Protein AF-A0A2X3CZT9-F1 (afdb_monomer)

Organism: Klebsiella pneumoniae (NCBI:txid573)

Structure (mmCIF, N/CA/C/O backbone):
data_AF-A0A2X3CZT9-F1
#
_entry.id   AF-A0A2X3CZT9-F1
#
loop_
_atom_site.group_PDB
_atom_site.id
_atom_site.type_symbol
_atom_site.label_atom_id
_atom_site.label_alt_id
_atom_site.label_comp_id
_atom_site.label_asym_id
_atom_site.label_entity_id
_atom_site.label_seq_id
_atom_site.pdbx_PDB_ins_code
_atom_site.Cartn_x
_atom_site.Cartn_y
_atom_site.Cartn_z
_atom_site.occupancy
_atom_site.B_iso_or_equiv
_atom_site.auth_seq_id
_atom_site.auth_comp_id
_atom_site.auth_asym_id
_atom_site.auth_atom_id
_atom_site.pdbx_PDB_model_num
ATOM 1 N N . MET A 1 1 ? 45.771 -3.035 21.815 1.00 37.78 1 MET A N 1
ATOM 2 C CA . MET A 1 1 ? 44.554 -3.653 22.375 1.00 37.78 1 MET A CA 1
ATOM 3 C C . MET A 1 1 ? 43.450 -2.608 22.259 1.00 37.78 1 MET A C 1
ATOM 5 O O . MET A 1 1 ? 43.264 -1.812 23.163 1.00 37.78 1 MET A O 1
ATOM 9 N N . ILE A 1 2 ? 42.866 -2.489 21.065 1.00 32.28 2 ILE A N 1
ATOM 10 C CA . ILE A 1 2 ? 41.831 -1.500 20.741 1.00 32.28 2 ILE A CA 1
ATOM 11 C C . ILE A 1 2 ? 40.577 -2.323 20.489 1.00 32.28 2 ILE A C 1
ATOM 13 O O . ILE A 1 2 ? 40.547 -3.112 19.547 1.00 32.28 2 ILE A O 1
ATOM 17 N N . THR A 1 3 ? 39.582 -2.193 21.354 1.00 32.62 3 THR A N 1
ATOM 18 C CA . THR A 1 3 ? 38.260 -2.765 21.127 1.00 32.62 3 THR A CA 1
ATOM 19 C C . THR A 1 3 ? 37.228 -1.665 21.239 1.00 32.62 3 THR A C 1
ATOM 21 O O . THR A 1 3 ? 37.137 -1.010 22.275 1.00 32.62 3 THR A O 1
ATOM 24 N N . SER A 1 4 ? 36.396 -1.619 20.203 1.00 35.50 4 SER A N 1
ATOM 25 C CA . SER A 1 4 ? 34.994 -1.215 20.222 1.00 35.50 4 SER A CA 1
ATOM 26 C C . SER A 1 4 ? 34.649 0.178 19.684 1.00 35.50 4 SER A C 1
ATOM 28 O O . SER A 1 4 ? 35.161 1.191 20.146 1.00 35.50 4 SER A O 1
ATOM 30 N N . LEU A 1 5 ? 33.668 0.134 18.772 1.00 39.09 5 LEU A N 1
ATOM 31 C CA . LEU A 1 5 ? 32.669 1.153 18.430 1.00 39.09 5 LEU A CA 1
ATOM 32 C C . LEU A 1 5 ? 33.076 2.264 17.450 1.00 39.09 5 LEU A C 1
ATOM 34 O O . LEU A 1 5 ? 33.549 3.324 17.828 1.00 39.09 5 LEU A O 1
ATOM 38 N N . GLU A 1 6 ? 32.813 1.997 16.168 1.00 36.31 6 GLU A N 1
ATOM 39 C CA . GLU A 1 6 ? 31.798 2.688 15.344 1.00 36.31 6 GLU A CA 1
ATOM 40 C C . GLU A 1 6 ? 32.218 2.693 13.867 1.00 36.31 6 GLU A C 1
ATOM 42 O O . GLU A 1 6 ? 32.784 3.643 13.340 1.00 36.31 6 GLU A O 1
ATOM 47 N N . LEU A 1 7 ? 31.894 1.605 13.165 1.00 31.91 7 LEU A N 1
ATOM 48 C CA . LEU A 1 7 ? 31.814 1.585 11.703 1.00 31.91 7 LEU A CA 1
ATOM 49 C C . LEU A 1 7 ? 30.331 1.569 11.317 1.00 31.91 7 LEU A C 1
ATOM 51 O O . LEU A 1 7 ? 29.780 0.582 10.831 1.00 31.91 7 LEU A O 1
ATOM 55 N N . CYS A 1 8 ? 29.669 2.696 11.588 1.00 32.50 8 CYS A N 1
ATOM 56 C CA . CYS A 1 8 ? 28.394 3.041 10.976 1.00 32.50 8 CYS A CA 1
ATOM 57 C C . CYS A 1 8 ? 28.667 3.551 9.554 1.00 32.50 8 CYS A C 1
ATOM 59 O O . CYS A 1 8 ? 28.819 4.743 9.310 1.00 32.50 8 CYS A O 1
ATOM 61 N N . SER A 1 9 ? 28.790 2.622 8.609 1.00 34.59 9 SER A N 1
ATOM 62 C CA . SER A 1 9 ? 28.748 2.910 7.171 1.00 34.59 9 SER A CA 1
ATOM 63 C C . SER A 1 9 ? 28.336 1.662 6.382 1.00 34.59 9 SER A C 1
ATOM 65 O O . SER A 1 9 ? 28.951 1.278 5.394 1.00 34.59 9 SER A O 1
ATOM 67 N N . HIS A 1 10 ? 27.230 1.025 6.785 1.00 37.47 10 HIS A N 1
ATOM 68 C CA . HIS A 1 10 ? 26.529 0.036 5.951 1.00 37.47 10 HIS A CA 1
ATOM 69 C C . HIS A 1 10 ? 25.624 0.717 4.906 1.00 37.47 10 HIS A C 1
ATOM 71 O O . HIS A 1 10 ? 24.458 0.378 4.739 1.00 37.47 10 HIS A O 1
ATOM 77 N N . ILE A 1 11 ? 26.185 1.667 4.156 1.00 39.25 11 ILE A N 1
ATOM 78 C CA . ILE A 1 11 ? 25.689 2.018 2.823 1.00 39.25 11 ILE A CA 1
ATOM 79 C C . ILE A 1 11 ? 26.767 1.524 1.865 1.00 39.25 11 ILE A C 1
ATOM 81 O O . ILE A 1 11 ? 27.622 2.273 1.400 1.00 39.25 11 ILE A O 1
ATOM 85 N N . HIS A 1 12 ? 26.770 0.210 1.630 1.00 40.22 12 HIS A N 1
ATOM 86 C CA . HIS A 1 12 ? 27.535 -0.358 0.532 1.00 40.22 12 HIS A CA 1
ATOM 87 C C . HIS A 1 12 ? 26.908 0.149 -0.764 1.00 40.22 12 HIS A C 1
ATOM 89 O O . HIS A 1 12 ? 25.858 -0.320 -1.207 1.00 40.22 12 HIS A O 1
ATOM 95 N N . ALA A 1 13 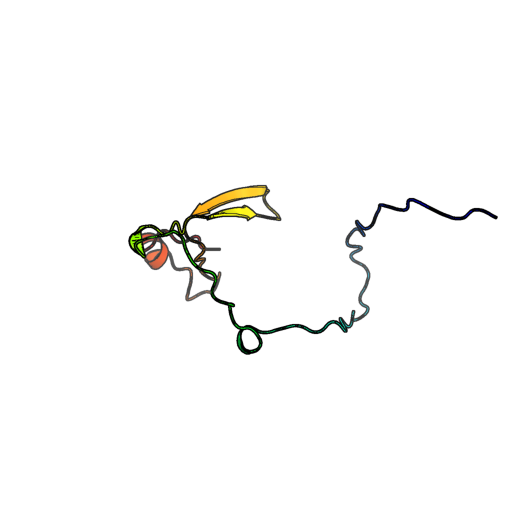? 27.568 1.153 -1.336 1.00 41.22 13 ALA A N 1
ATOM 96 C CA . ALA A 1 13 ? 27.372 1.600 -2.695 1.00 41.22 13 ALA A CA 1
ATOM 97 C C . ALA A 1 13 ? 27.324 0.384 -3.634 1.00 41.22 13 ALA A C 1
ATOM 99 O O . ALA A 1 13 ? 28.125 -0.550 -3.536 1.00 41.22 13 ALA A O 1
ATOM 100 N N . ILE A 1 14 ? 26.354 0.402 -4.540 1.00 51.81 14 ILE A N 1
ATOM 101 C CA . ILE A 1 14 ? 26.149 -0.615 -5.564 1.00 51.81 14 ILE A CA 1
ATOM 102 C C . ILE A 1 14 ? 27.341 -0.523 -6.527 1.00 51.81 14 ILE A C 1
ATOM 104 O O . ILE A 1 14 ? 27.360 0.316 -7.422 1.00 51.81 14 ILE A O 1
ATOM 108 N N . ASN A 1 15 ? 28.374 -1.340 -6.317 1.00 46.53 15 ASN A N 1
ATOM 109 C CA . ASN A 1 15 ? 29.465 -1.491 -7.275 1.00 46.53 15 ASN A CA 1
ATOM 110 C C . ASN A 1 15 ? 28.958 -2.340 -8.462 1.00 46.53 15 ASN A C 1
A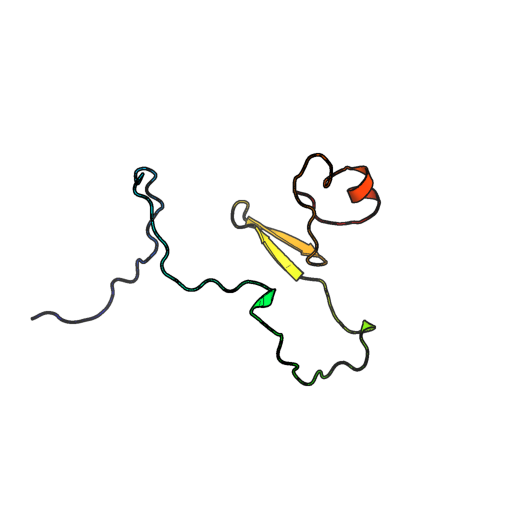TOM 112 O O . ASN A 1 15 ? 28.593 -3.499 -8.246 1.00 46.53 15 ASN A O 1
ATOM 116 N N . PRO A 1 16 ? 28.939 -1.817 -9.704 1.00 52.94 16 PRO A N 1
ATOM 117 C CA . PRO A 1 16 ? 28.364 -2.499 -10.867 1.00 52.94 16 PRO A CA 1
ATOM 118 C C . PRO A 1 16 ? 29.211 -3.671 -11.407 1.00 52.94 16 PRO A C 1
ATOM 120 O O . PRO A 1 16 ? 28.902 -4.203 -12.469 1.00 52.94 16 PRO A O 1
ATOM 123 N N . LYS A 1 17 ? 30.276 -4.096 -10.710 1.00 51.59 17 LYS A N 1
ATOM 124 C CA . LYS A 1 17 ? 31.191 -5.167 -11.149 1.00 51.59 17 LYS A CA 1
ATOM 125 C C . LYS A 1 17 ? 31.212 -6.392 -10.231 1.00 51.59 17 LYS A C 1
ATOM 127 O O . LYS A 1 17 ? 32.284 -6.870 -9.871 1.00 51.59 17 LYS A O 1
ATOM 132 N N . ASN A 1 18 ? 30.057 -6.926 -9.843 1.00 51.66 18 ASN A N 1
ATOM 133 C CA . ASN A 1 18 ? 30.023 -8.238 -9.197 1.00 51.66 18 ASN A CA 1
ATOM 134 C C . ASN A 1 18 ? 29.042 -9.169 -9.919 1.00 51.66 18 ASN A C 1
ATOM 136 O O . ASN A 1 18 ? 27.847 -9.154 -9.651 1.00 51.66 18 ASN A O 1
ATOM 140 N N . SER A 1 19 ? 29.575 -9.961 -10.852 1.00 58.38 19 SER A N 1
ATOM 141 C CA . SER A 1 19 ? 28.885 -11.046 -11.559 1.00 58.38 19 SER A CA 1
ATOM 142 C C . SER A 1 19 ? 28.869 -12.356 -10.761 1.00 58.38 19 SER A C 1
ATOM 144 O O . SER A 1 19 ? 28.657 -13.423 -11.332 1.00 58.38 19 SER A O 1
ATOM 146 N N . HIS A 1 20 ? 29.145 -12.313 -9.456 1.00 55.56 20 HIS A N 1
ATOM 147 C CA . HIS A 1 20 ? 29.017 -13.479 -8.599 1.00 55.56 20 HIS A CA 1
ATOM 148 C C . HIS A 1 20 ? 27.554 -13.632 -8.190 1.00 55.56 20 HIS A C 1
ATOM 150 O O . HIS A 1 20 ? 26.971 -12.719 -7.600 1.00 55.56 20 HIS A O 1
ATOM 156 N N . MET A 1 21 ? 26.965 -14.789 -8.498 1.00 70.69 21 MET A N 1
ATOM 157 C CA . MET A 1 21 ? 25.664 -15.195 -7.975 1.00 70.69 21 MET A CA 1
ATOM 158 C C . MET A 1 21 ? 25.669 -14.999 -6.454 1.00 70.69 21 MET A C 1
ATOM 160 O O . MET A 1 21 ? 26.488 -15.593 -5.749 1.00 70.69 21 MET A O 1
ATOM 164 N N . ARG A 1 22 ? 24.804 -14.106 -5.968 1.00 71.44 22 ARG A N 1
ATOM 165 C CA . ARG A 1 22 ? 24.562 -13.890 -4.542 1.00 71.44 22 ARG A CA 1
ATOM 166 C C . ARG A 1 22 ? 23.406 -14.799 -4.162 1.00 71.44 22 ARG A C 1
ATOM 168 O O . ARG A 1 22 ? 22.281 -14.558 -4.587 1.00 71.44 22 ARG A O 1
ATOM 175 N N . ILE A 1 23 ? 23.708 -15.874 -3.446 1.00 79.25 23 ILE A N 1
ATOM 176 C CA . ILE A 1 23 ? 22.683 -16.766 -2.912 1.00 79.25 23 ILE A CA 1
ATOM 177 C C . ILE A 1 23 ? 22.178 -16.117 -1.623 1.00 79.25 23 ILE A C 1
ATOM 179 O O . ILE A 1 23 ? 22.948 -15.915 -0.688 1.00 79.25 23 ILE A O 1
ATOM 183 N N . GLU A 1 24 ? 20.908 -15.724 -1.605 1.00 81.06 24 GLU A N 1
ATOM 184 C CA . GLU A 1 24 ? 20.237 -15.287 -0.381 1.00 81.06 24 GLU A CA 1
ATOM 185 C C . GLU A 1 24 ? 19.744 -16.532 0.365 1.00 81.06 24 GLU A C 1
ATOM 187 O O . GLU A 1 24 ? 18.897 -17.256 -0.152 1.00 81.06 24 GLU A O 1
ATOM 192 N N . GLU A 1 25 ? 20.276 -16.795 1.560 1.00 85.56 25 GLU A N 1
ATOM 193 C CA . GLU A 1 25 ? 19.921 -17.983 2.362 1.00 85.56 25 GLU A CA 1
ATOM 194 C C . GLU A 1 25 ? 18.742 -17.745 3.325 1.00 85.56 25 GLU A C 1
ATOM 196 O O . GLU A 1 25 ? 18.277 -18.669 3.993 1.00 85.56 25 GLU A O 1
ATOM 201 N N . ASP A 1 26 ? 18.229 -16.515 3.395 1.00 88.06 26 ASP A N 1
ATOM 202 C CA . ASP A 1 26 ? 17.162 -16.151 4.327 1.00 88.06 26 ASP A CA 1
ATOM 203 C C . ASP A 1 26 ? 15.805 -16.756 3.942 1.00 88.06 26 ASP A C 1
ATOM 205 O O . ASP A 1 26 ? 15.390 -16.733 2.778 1.00 88.06 26 ASP A O 1
ATOM 209 N N . LEU A 1 27 ? 15.047 -17.192 4.954 1.00 89.19 27 LEU A N 1
ATOM 210 C CA . LEU A 1 27 ? 13.667 -17.651 4.793 1.00 89.19 27 LEU A CA 1
ATOM 211 C C . LEU A 1 27 ? 12.781 -16.522 4.241 1.00 89.19 27 LEU A C 1
ATOM 213 O O . LEU A 1 27 ? 12.610 -15.478 4.875 1.00 89.19 27 LEU A O 1
ATOM 217 N N . LYS A 1 28 ? 12.155 -16.752 3.083 1.00 90.94 28 LYS A N 1
ATOM 218 C CA . LYS A 1 28 ? 11.165 -15.843 2.491 1.00 90.94 28 LYS A CA 1
ATOM 219 C C . LYS A 1 28 ? 9.765 -16.407 2.712 1.00 90.94 28 LYS A C 1
ATOM 221 O O . LYS A 1 28 ? 9.500 -17.554 2.366 1.00 90.94 28 LYS A O 1
ATOM 226 N N . LEU A 1 29 ? 8.875 -15.599 3.280 1.00 93.81 29 LEU A N 1
ATOM 227 C CA . LEU A 1 29 ? 7.477 -15.969 3.498 1.00 93.81 29 LEU A CA 1
ATOM 228 C C . LEU A 1 29 ? 6.618 -15.466 2.338 1.00 93.81 29 LEU A C 1
ATOM 230 O O . LEU A 1 29 ? 6.709 -14.298 1.955 1.00 93.81 29 LEU A O 1
ATOM 234 N N . GLY A 1 30 ? 5.770 -16.334 1.794 1.00 93.00 30 GLY A N 1
ATOM 235 C CA . GLY A 1 30 ? 4.734 -15.960 0.842 1.00 93.00 30 GLY A CA 1
ATOM 236 C C . GLY A 1 30 ? 3.427 -15.573 1.536 1.00 93.00 30 GLY A C 1
ATOM 237 O O . GLY A 1 30 ? 3.230 -15.793 2.729 1.00 93.00 30 GLY A O 1
ATOM 238 N N . PHE A 1 31 ? 2.467 -15.049 0.768 1.00 94.50 31 PHE A N 1
ATOM 239 C CA . PHE A 1 31 ? 1.142 -14.687 1.296 1.00 94.50 31 PHE A CA 1
ATOM 240 C C . PHE A 1 31 ? 0.359 -15.874 1.875 1.00 94.50 31 PHE A C 1
ATOM 242 O O . PHE A 1 31 ? -0.503 -15.675 2.723 1.00 94.50 31 PHE A O 1
ATOM 249 N N . LYS A 1 32 ? 0.641 -17.102 1.419 1.00 94.50 32 LYS A N 1
ATOM 250 C CA . LYS A 1 32 ? -0.006 -18.327 1.917 1.00 94.50 32 LYS A CA 1
ATOM 251 C C . LYS A 1 32 ? 0.530 -18.772 3.279 1.00 94.50 32 LYS A C 1
ATOM 253 O O . LYS A 1 32 ? -0.166 -19.491 3.987 1.00 94.50 32 LYS A O 1
ATOM 258 N N . ASP A 1 33 ? 1.734 -18.332 3.638 1.00 95.50 33 ASP A N 1
ATOM 259 C CA . ASP A 1 33 ? 2.440 -18.774 4.844 1.00 95.50 33 ASP A CA 1
ATOM 260 C C . ASP A 1 33 ? 2.109 -17.903 6.066 1.00 95.50 33 ASP A C 1
ATOM 262 O O . ASP A 1 33 ? 2.527 -18.201 7.184 1.00 95.50 33 ASP A O 1
ATOM 266 N N . VAL A 1 34 ? 1.359 -16.810 5.870 1.00 96.25 34 VAL A N 1
ATOM 267 C CA . VAL A 1 34 ? 1.058 -15.820 6.908 1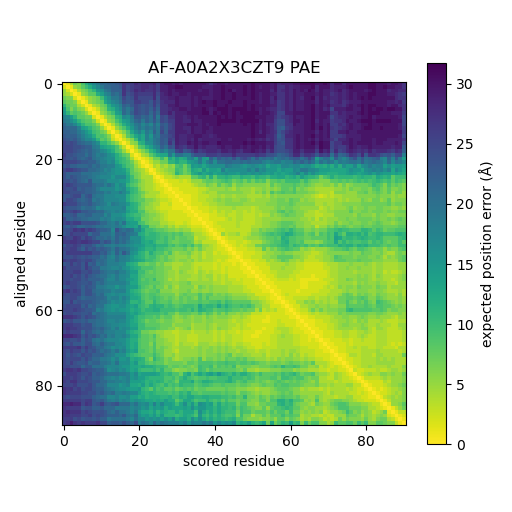.00 96.25 34 VAL A CA 1
ATOM 268 C C . VAL A 1 34 ? -0.439 -15.565 7.047 1.00 96.25 34 VAL A C 1
ATOM 270 O O . VAL A 1 34 ? -1.192 -15.549 6.077 1.00 96.25 34 VAL A O 1
ATOM 273 N N . LEU A 1 35 ? -0.868 -15.300 8.281 1.00 95.88 35 LEU A N 1
ATOM 274 C CA . LEU A 1 35 ? -2.222 -14.860 8.609 1.00 95.88 35 LEU A CA 1
ATOM 275 C C . LEU A 1 35 ? -2.159 -13.565 9.418 1.00 95.88 35 LEU A C 1
ATOM 277 O O . LEU A 1 35 ? -1.290 -13.384 10.274 1.00 95.88 35 LEU A O 1
ATOM 281 N N . ILE A 1 36 ? -3.115 -12.668 9.180 1.00 95.69 36 ILE A N 1
ATOM 282 C CA . ILE A 1 36 ? -3.251 -11.444 9.971 1.00 95.69 36 ILE A CA 1
ATOM 283 C C . ILE A 1 36 ? -3.910 -11.809 11.298 1.00 95.69 36 ILE A C 1
ATOM 285 O O . ILE A 1 36 ? -5.060 -12.245 11.326 1.00 95.69 36 ILE A O 1
ATOM 289 N N . ARG A 1 37 ? -3.201 -11.596 12.412 1.00 95.38 37 ARG A N 1
ATOM 290 C CA . ARG A 1 37 ? -3.786 -11.732 13.750 1.00 95.38 37 ARG A CA 1
ATOM 291 C C . ARG A 1 37 ? -4.791 -10.595 13.975 1.00 95.38 37 ARG A C 1
ATOM 293 O O . ARG A 1 37 ? -4.367 -9.437 14.001 1.00 95.38 37 ARG A O 1
ATOM 300 N N . PRO A 1 38 ? -6.088 -10.881 14.182 1.00 94.69 38 PRO A N 1
ATOM 301 C CA . PRO A 1 38 ? -7.063 -9.832 14.438 1.00 94.69 38 PRO A CA 1
ATOM 302 C C . PRO A 1 38 ? -6.721 -9.070 15.722 1.00 94.69 38 PRO A C 1
ATOM 304 O O . PRO A 1 38 ? -6.415 -9.667 16.755 1.00 94.69 38 PRO A O 1
ATOM 307 N N . LYS A 1 39 ? -6.808 -7.741 15.665 1.00 92.69 39 LYS A N 1
ATOM 308 C CA . LYS A 1 39 ? -6.735 -6.849 16.826 1.00 92.69 39 LYS A CA 1
ATOM 309 C C . LYS A 1 39 ? -8.077 -6.141 16.961 1.00 92.69 39 LYS A C 1
ATOM 311 O O . LYS A 1 39 ? -8.681 -5.779 15.954 1.00 92.69 39 LYS A O 1
ATOM 316 N N . ARG A 1 40 ? -8.550 -5.945 18.194 1.00 93.50 40 ARG A N 1
ATOM 317 C CA . ARG A 1 40 ? -9.807 -5.228 18.449 1.00 93.50 40 ARG A CA 1
ATOM 318 C C . ARG A 1 40 ? -9.723 -3.820 17.848 1.00 93.50 40 ARG A C 1
ATOM 320 O O . ARG A 1 40 ? -8.833 -3.054 18.214 1.00 93.50 40 ARG A O 1
ATOM 327 N N . SER A 1 41 ? -10.631 -3.506 16.929 1.00 90.62 41 SER A N 1
ATOM 328 C CA . SER A 1 41 ? -10.767 -2.175 16.341 1.00 90.62 41 SER A CA 1
ATOM 329 C C . SER A 1 41 ? -11.592 -1.261 17.249 1.00 90.62 41 SER A C 1
ATOM 331 O O . SER A 1 41 ? -12.454 -1.724 17.996 1.00 90.62 41 SER A O 1
ATOM 333 N N . THR A 1 42 ? -11.339 0.043 17.166 1.00 92.75 42 THR A N 1
ATOM 334 C CA . THR A 1 42 ? -12.163 1.099 17.785 1.00 92.75 42 THR A CA 1
ATOM 335 C C . THR A 1 42 ? -13.208 1.673 16.823 1.00 92.75 42 THR A C 1
ATOM 337 O O . THR A 1 42 ? -14.100 2.401 17.252 1.00 92.75 42 THR A O 1
ATOM 340 N N . LEU A 1 43 ? -13.112 1.342 15.531 1.00 92.38 43 LEU A N 1
ATOM 341 C CA . LEU A 1 43 ? -14.045 1.772 14.490 1.00 92.38 43 LEU A CA 1
ATOM 342 C C . LEU A 1 43 ? -15.395 1.063 14.631 1.00 92.38 43 LEU A C 1
ATOM 344 O O . LEU A 1 43 ? -15.444 -0.134 14.927 1.00 92.38 43 LEU A O 1
ATOM 348 N N . LYS A 1 44 ? -16.480 1.811 14.405 1.00 89.31 44 LYS A N 1
ATOM 349 C CA . LYS A 1 44 ? -17.860 1.319 14.525 1.00 89.31 44 LYS A CA 1
ATOM 350 C C . LYS A 1 44 ? -18.376 0.735 13.214 1.00 89.31 44 LYS A C 1
ATOM 352 O O . LYS A 1 44 ? -19.131 -0.233 13.246 1.00 89.31 44 LYS A O 1
ATOM 357 N N . SER A 1 45 ? -17.957 1.298 12.081 1.00 93.25 45 SER A N 1
ATOM 358 C CA . SER A 1 45 ? -18.358 0.855 10.748 1.00 93.25 45 SER A CA 1
ATOM 359 C C . SER A 1 45 ? -17.155 0.648 9.828 1.00 93.25 45 SER A C 1
ATOM 361 O O . SER A 1 45 ? -16.095 1.246 9.995 1.00 93.25 45 SER A O 1
ATOM 363 N N . ARG A 1 46 ? -17.341 -0.197 8.807 1.00 90.56 46 ARG A N 1
ATOM 364 C CA . ARG A 1 46 ? -16.369 -0.388 7.716 1.00 90.56 46 ARG A CA 1
ATOM 365 C C . ARG A 1 46 ? -16.237 0.855 6.833 1.00 90.56 46 ARG A C 1
ATOM 367 O O . ARG A 1 46 ? -15.213 1.011 6.185 1.00 90.56 46 ARG A O 1
ATOM 374 N N . SER A 1 47 ? -17.258 1.712 6.815 1.00 92.44 47 SER A N 1
ATOM 375 C CA . SER A 1 47 ? -17.236 3.007 6.123 1.00 92.44 47 SER A CA 1
ATOM 376 C C . SER A 1 47 ? -16.259 4.000 6.743 1.00 92.44 47 SER A C 1
ATOM 378 O O . SER A 1 47 ? -15.845 4.930 6.067 1.00 92.44 47 SER A O 1
ATOM 380 N N . ASP A 1 48 ? -15.896 3.804 8.012 1.00 92.56 48 ASP A N 1
ATOM 381 C CA . ASP A 1 48 ? -15.054 4.737 8.766 1.00 92.56 48 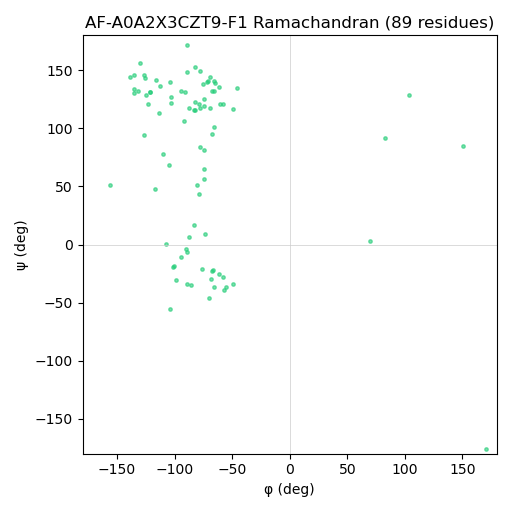ASP A CA 1
ATOM 382 C C . ASP A 1 48 ? -13.555 4.430 8.572 1.00 92.56 48 ASP A C 1
ATOM 384 O O . ASP A 1 48 ? -12.701 4.972 9.274 1.00 92.56 48 ASP A O 1
ATOM 388 N N . VAL A 1 49 ? -13.225 3.491 7.679 1.00 92.75 49 VAL A N 1
ATOM 389 C CA . VAL A 1 49 ? -11.853 3.060 7.400 1.00 92.75 49 VAL A CA 1
ATOM 390 C C . VAL A 1 49 ? -11.244 3.958 6.329 1.00 92.75 49 VAL A C 1
ATOM 392 O O . VAL A 1 49 ? -11.683 3.936 5.182 1.00 92.75 49 VAL A O 1
ATOM 395 N N . GLU A 1 50 ? -10.176 4.669 6.690 1.00 93.06 50 GLU A N 1
ATOM 396 C CA . GLU A 1 50 ? -9.381 5.459 5.748 1.00 93.06 50 GLU A CA 1
ATOM 397 C C . GLU A 1 50 ? -8.423 4.562 4.943 1.00 93.06 50 GLU A C 1
ATOM 399 O O . GLU A 1 50 ? -7.574 3.840 5.497 1.00 93.06 50 GLU A O 1
ATOM 404 N N . LEU A 1 51 ? -8.582 4.590 3.620 1.00 91.94 51 LEU A N 1
ATOM 405 C CA . LEU A 1 51 ? -7.812 3.770 2.685 1.00 91.94 51 LEU A CA 1
ATOM 406 C C . LEU A 1 51 ? -6.695 4.553 2.002 1.00 91.94 51 LEU A C 1
ATOM 408 O O . LEU A 1 51 ? -5.774 3.913 1.492 1.00 91.94 51 LEU A O 1
ATOM 412 N N . GLU A 1 52 ? -6.748 5.885 1.990 1.00 93.25 52 GLU A N 1
ATOM 413 C CA . GLU A 1 52 ? -5.704 6.695 1.378 1.00 93.25 52 GLU A CA 1
ATOM 414 C C . GLU A 1 52 ? -4.373 6.534 2.116 1.00 93.25 52 GLU A C 1
ATOM 416 O O . GLU A 1 52 ? -4.305 6.432 3.347 1.00 93.25 52 GLU A O 1
ATOM 421 N N . ARG A 1 53 ? -3.294 6.451 1.337 1.00 94.06 53 ARG A N 1
ATOM 422 C CA . ARG A 1 53 ? -1.915 6.356 1.811 1.00 94.06 53 ARG A CA 1
ATOM 423 C C . ARG A 1 53 ? -1.020 7.223 0.951 1.00 94.06 53 ARG A C 1
ATOM 425 O O . ARG A 1 53 ? -1.195 7.290 -0.262 1.00 94.06 53 ARG A O 1
ATOM 432 N N . GLU A 1 54 ? -0.026 7.815 1.594 1.00 94.25 54 GLU A N 1
ATOM 433 C CA . GLU A 1 54 ? 1.037 8.546 0.924 1.00 94.25 54 GLU A CA 1
ATOM 434 C C . GLU A 1 54 ? 2.210 7.609 0.616 1.00 94.25 54 GLU A C 1
ATOM 436 O O . GLU A 1 54 ? 2.685 6.865 1.477 1.00 94.25 54 GLU A O 1
ATOM 441 N N . PHE A 1 55 ? 2.678 7.651 -0.627 1.00 91.06 55 PHE A N 1
ATOM 442 C CA . PHE A 1 55 ? 3.819 6.898 -1.121 1.00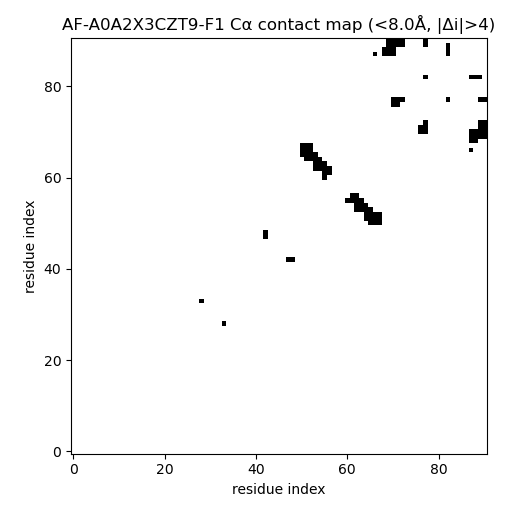 91.06 55 PHE A CA 1
ATOM 443 C C . PHE A 1 55 ? 4.879 7.850 -1.661 1.00 91.06 55 PHE A C 1
ATOM 445 O O . PHE A 1 55 ? 4.587 8.718 -2.480 1.00 91.06 55 PHE A O 1
ATOM 452 N N . THR A 1 56 ? 6.129 7.645 -1.250 1.00 92.56 56 THR A N 1
ATOM 453 C CA . THR A 1 56 ? 7.292 8.338 -1.816 1.00 92.56 56 THR A CA 1
ATOM 454 C C . THR A 1 56 ? 8.036 7.401 -2.760 1.00 92.56 56 THR A C 1
ATOM 456 O O . THR A 1 56 ? 8.491 6.326 -2.359 1.00 92.56 56 THR A O 1
ATOM 459 N N . PHE A 1 57 ? 8.187 7.796 -4.023 1.00 88.81 57 PHE A N 1
ATOM 460 C CA . PHE A 1 57 ? 8.898 6.986 -5.009 1.00 88.81 57 PHE A CA 1
ATOM 461 C C . PHE A 1 57 ? 10.409 7.034 -4.777 1.00 88.81 57 PHE A C 1
ATOM 463 O O . PHE A 1 57 ? 11.025 8.099 -4.800 1.00 88.81 57 PHE A O 1
ATOM 470 N N . LYS A 1 58 ? 11.028 5.855 -4.640 1.00 86.62 58 LYS A N 1
ATOM 471 C CA . LYS A 1 58 ? 12.462 5.701 -4.338 1.00 86.62 58 LYS A CA 1
ATOM 472 C C . LYS A 1 58 ? 13.392 6.420 -5.324 1.00 86.62 58 LYS A C 1
ATOM 474 O O . LYS A 1 58 ? 14.444 6.897 -4.917 1.00 86.62 58 LYS A O 1
ATOM 479 N N . HIS A 1 59 ? 13.038 6.447 -6.610 1.00 89.50 59 HIS A N 1
ATOM 480 C CA . HIS A 1 59 ? 13.931 6.926 -7.671 1.00 89.50 59 HIS A CA 1
ATOM 481 C C . HIS A 1 59 ? 13.664 8.367 -8.117 1.00 89.50 59 HIS A C 1
ATOM 483 O O . HIS A 1 59 ? 14.603 9.041 -8.522 1.00 89.50 59 HIS A O 1
ATOM 489 N N . SER A 1 60 ? 12.419 8.848 -8.046 1.00 90.00 60 SER A N 1
ATOM 490 C CA . SER A 1 60 ? 12.063 10.215 -8.455 1.00 90.00 60 SER A CA 1
ATOM 491 C C . SER A 1 60 ? 11.916 11.186 -7.283 1.00 90.00 60 SER A C 1
ATOM 493 O O . SER A 1 60 ? 11.928 12.391 -7.503 1.00 90.00 60 SER A O 1
ATOM 495 N N . GLY A 1 61 ? 11.743 10.689 -6.052 1.00 90.81 61 GLY A N 1
ATOM 496 C CA . GLY A 1 61 ? 11.447 11.518 -4.878 1.00 90.81 61 GLY A CA 1
ATOM 497 C C . GLY A 1 61 ? 10.048 12.146 -4.884 1.00 90.81 61 GLY A C 1
ATOM 498 O O . GLY A 1 61 ? 9.719 12.895 -3.970 1.00 90.81 61 GLY A O 1
ATOM 499 N N . LEU A 1 62 ? 9.217 11.848 -5.888 1.00 90.94 62 LEU A N 1
ATOM 500 C CA . LEU A 1 62 ? 7.844 12.339 -5.965 1.00 90.94 62 LEU A CA 1
ATOM 501 C C . LEU A 1 62 ? 6.982 11.676 -4.878 1.00 90.94 62 LEU A C 1
ATOM 503 O O . LEU A 1 62 ? 7.162 10.493 -4.573 1.00 90.94 62 LEU A O 1
ATOM 507 N N . THR A 1 63 ? 6.033 12.426 -4.321 1.00 92.38 63 THR A N 1
ATOM 508 C CA . THR A 1 63 ? 5.010 11.911 -3.407 1.00 92.38 63 THR A CA 1
ATOM 509 C C . THR A 1 63 ? 3.668 11.783 -4.122 1.00 92.38 63 THR A C 1
ATOM 511 O O . THR A 1 63 ? 3.291 12.623 -4.940 1.00 92.38 63 THR A O 1
ATOM 514 N N . TRP A 1 64 ? 2.949 10.699 -3.845 1.00 91.31 64 TRP A N 1
ATOM 515 C CA . TRP A 1 64 ? 1.605 10.450 -4.358 1.00 91.31 64 TRP A CA 1
ATOM 516 C C . TRP A 1 64 ? 0.710 9.949 -3.228 1.00 91.31 64 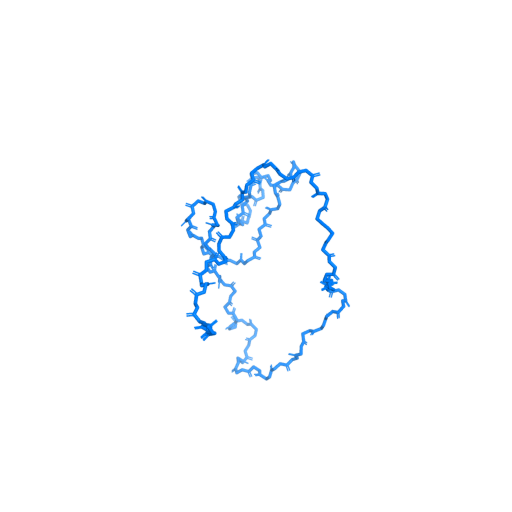TRP A C 1
ATOM 518 O O . TRP A 1 64 ? 1.119 9.069 -2.473 1.00 91.31 64 TRP A O 1
ATOM 528 N N . SER A 1 65 ? -0.501 10.500 -3.122 1.00 92.19 65 SER A N 1
ATOM 529 C CA . SER A 1 65 ? -1.517 10.059 -2.164 1.00 92.19 65 SER A CA 1
ATOM 530 C C . SER A 1 65 ? -2.696 9.429 -2.893 1.00 92.19 65 SER A C 1
ATOM 532 O O . SER A 1 65 ? -3.166 9.964 -3.899 1.00 92.19 65 SER A O 1
ATOM 534 N N . GLY A 1 66 ? -3.177 8.301 -2.378 1.00 91.56 66 GLY A N 1
ATOM 535 C CA . GLY A 1 66 ? -4.371 7.636 -2.880 1.00 91.56 66 GLY A CA 1
ATOM 536 C C . GLY A 1 66 ? -4.572 6.251 -2.278 1.00 91.56 66 GLY A C 1
ATOM 537 O O . GLY A 1 66 ? -3.829 5.806 -1.402 1.00 91.56 66 GLY A O 1
ATOM 538 N N . VAL A 1 67 ? -5.596 5.543 -2.752 1.00 92.31 67 VAL A N 1
ATOM 539 C CA . VAL A 1 67 ? -5.843 4.148 -2.361 1.00 92.31 67 VAL A CA 1
ATOM 540 C C . VAL A 1 67 ? -4.712 3.272 -2.919 1.00 92.31 67 VAL A C 1
ATOM 542 O O . VAL A 1 67 ? -4.419 3.395 -4.106 1.00 92.31 67 VAL A O 1
ATOM 545 N N . PRO A 1 68 ? -4.092 2.369 -2.131 1.00 91.06 68 PRO A N 1
ATOM 546 C CA . PRO A 1 68 ? -2.890 1.614 -2.506 1.00 91.06 68 PRO A CA 1
ATOM 547 C C . PRO A 1 68 ? -3.170 0.478 -3.510 1.00 91.06 68 PRO A C 1
ATOM 549 O O . PRO A 1 68 ? -2.885 -0.691 -3.258 1.00 91.06 68 PRO A O 1
ATOM 552 N N . ILE A 1 69 ? -3.757 0.826 -4.652 1.00 89.56 69 ILE A N 1
ATOM 553 C CA . ILE A 1 69 ? -4.030 -0.037 -5.794 1.00 89.56 69 ILE A CA 1
ATOM 554 C C . ILE A 1 69 ? -3.349 0.620 -6.991 1.00 89.56 69 ILE A C 1
ATOM 556 O O . ILE A 1 69 ? -3.620 1.773 -7.323 1.00 89.56 69 ILE A O 1
ATOM 560 N N . ILE A 1 70 ? -2.433 -0.109 -7.616 1.00 88.62 70 ILE A N 1
ATOM 561 C CA . ILE A 1 70 ? -1.597 0.404 -8.697 1.00 88.62 70 ILE A CA 1
ATOM 562 C C . ILE A 1 70 ? -1.637 -0.610 -9.830 1.00 88.62 70 ILE A C 1
ATOM 564 O O . ILE A 1 70 ? -1.481 -1.811 -9.598 1.00 88.62 70 ILE A O 1
ATOM 568 N N . ALA A 1 71 ? -1.869 -0.137 -11.050 1.00 89.25 71 ALA A N 1
ATOM 569 C CA . ALA A 1 71 ? -1.854 -1.010 -12.209 1.00 89.25 71 ALA A CA 1
ATOM 570 C C . ALA A 1 71 ? -0.418 -1.382 -12.585 1.00 89.25 71 ALA A C 1
ATOM 572 O O . ALA A 1 71 ? 0.476 -0.533 -12.605 1.00 89.25 71 ALA A O 1
ATOM 573 N N . ALA A 1 72 ? -0.210 -2.653 -12.921 1.00 87.12 72 ALA A N 1
ATOM 574 C CA . ALA A 1 72 ? 1.058 -3.103 -13.473 1.00 87.12 72 ALA A CA 1
ATOM 575 C C . ALA A 1 72 ? 1.295 -2.467 -14.851 1.00 87.12 72 ALA A C 1
ATOM 577 O O . ALA A 1 72 ? 0.371 -2.381 -15.666 1.00 87.12 72 ALA A O 1
ATOM 578 N N . ASN A 1 73 ? 2.543 -2.084 -15.119 1.00 87.06 73 ASN A N 1
ATOM 579 C CA . ASN A 1 73 ? 2.981 -1.642 -16.439 1.00 87.06 73 ASN A CA 1
ATOM 580 C C . ASN A 1 73 ? 3.116 -2.862 -17.370 1.00 87.06 73 ASN A C 1
ATOM 582 O O . ASN A 1 73 ? 4.184 -3.458 -17.498 1.00 87.06 73 ASN A O 1
ATOM 586 N N . MET A 1 74 ? 1.986 -3.299 -17.927 1.00 88.12 74 MET A N 1
ATOM 587 C CA . MET A 1 74 ? 1.870 -4.407 -18.876 1.00 88.12 74 MET A CA 1
ATOM 588 C C . MET A 1 74 ? 0.946 -3.995 -20.022 1.00 88.12 74 MET A C 1
ATOM 590 O O . MET A 1 74 ? -0.068 -3.332 -19.780 1.00 88.12 74 MET A O 1
ATOM 594 N N . ASP A 1 75 ? 1.241 -4.476 -21.232 1.00 85.44 75 ASP A N 1
ATOM 595 C CA . ASP A 1 75 ? 0.590 -4.082 -22.493 1.00 85.44 75 ASP A CA 1
ATOM 596 C C . ASP A 1 75 ? -0.949 -4.100 -22.454 1.00 85.44 75 ASP A C 1
ATOM 598 O O . ASP A 1 75 ? -1.605 -3.267 -23.077 1.00 85.44 75 ASP A O 1
ATOM 602 N N . THR A 1 76 ? -1.549 -5.025 -21.701 1.00 86.94 76 THR A N 1
ATOM 603 C CA . THR A 1 76 ? -3.011 -5.200 -21.628 1.00 86.94 76 THR A CA 1
ATOM 604 C C . THR A 1 76 ? -3.642 -4.725 -20.318 1.00 86.94 76 THR A C 1
ATOM 606 O O . THR A 1 76 ? -4.853 -4.858 -20.151 1.00 86.94 76 THR A O 1
ATOM 609 N N . VAL A 1 77 ? -2.858 -4.205 -19.370 1.00 86.31 77 VAL A N 1
ATOM 610 C CA . VAL A 1 77 ? -3.342 -3.806 -18.035 1.00 86.31 77 VAL A CA 1
ATOM 611 C C . VAL A 1 77 ? -3.470 -2.284 -17.956 1.00 86.31 77 VAL A C 1
ATOM 613 O O . VAL A 1 77 ? -4.558 -1.763 -17.718 1.00 86.31 77 VAL A O 1
ATOM 616 N N . GLY A 1 78 ? -2.386 -1.556 -18.236 1.00 80.69 78 GLY A N 1
ATOM 617 C CA . GLY A 1 78 ? -2.264 -0.103 -18.062 1.00 80.69 78 GLY A CA 1
ATOM 618 C C . GLY A 1 78 ? -2.905 0.765 -19.153 1.00 80.69 78 GLY A C 1
ATOM 619 O O . GLY A 1 78 ? -2.289 1.723 -19.606 1.00 80.69 78 GLY A O 1
ATOM 620 N N . THR A 1 79 ? -4.115 0.459 -19.632 1.00 84.25 79 THR A N 1
ATOM 621 C CA . THR A 1 79 ? -4.699 1.222 -20.757 1.00 84.25 79 THR A CA 1
ATOM 622 C C . THR A 1 79 ? -5.272 2.581 -20.332 1.00 84.25 79 THR A C 1
ATOM 624 O O . THR A 1 79 ? -5.855 2.728 -19.256 1.00 84.25 79 THR A O 1
ATOM 627 N N . PHE A 1 80 ? -5.241 3.576 -21.228 1.00 83.12 80 PHE A N 1
ATOM 628 C CA . PHE A 1 80 ? -5.872 4.887 -20.988 1.00 83.12 80 PHE A CA 1
ATOM 629 C C . PHE A 1 80 ? -7.378 4.798 -20.701 1.00 83.12 80 PHE A C 1
ATOM 631 O O . PHE A 1 80 ? -7.937 5.657 -20.020 1.00 83.12 80 PHE A O 1
ATOM 638 N N . SER A 1 81 ? -8.054 3.770 -21.223 1.00 84.31 81 SER A N 1
ATOM 639 C CA . SER A 1 81 ? -9.475 3.538 -20.950 1.00 84.31 81 SER A CA 1
ATOM 640 C C . SER A 1 81 ? -9.732 3.196 -19.478 1.00 84.31 81 SER A C 1
ATOM 642 O O . SER A 1 81 ? -10.710 3.670 -18.899 1.00 84.31 81 SER A O 1
ATOM 644 N N . MET A 1 82 ? -8.820 2.442 -18.857 1.00 84.31 82 MET A N 1
ATOM 645 C CA . MET A 1 82 ? -8.870 2.089 -17.442 1.00 84.31 82 MET A CA 1
ATOM 646 C C . MET A 1 82 ? -8.599 3.313 -16.567 1.00 84.31 82 MET A C 1
ATOM 648 O O . MET A 1 82 ? -9.381 3.568 -15.657 1.00 84.31 82 MET A O 1
ATOM 652 N N . VAL A 1 83 ? -7.573 4.111 -16.891 1.00 81.69 83 VAL A N 1
ATOM 653 C CA . VAL A 1 83 ? -7.246 5.358 -16.165 1.00 81.69 83 VAL A CA 1
ATOM 654 C C . VAL A 1 83 ? -8.429 6.327 -16.142 1.00 81.69 83 VAL A C 1
ATOM 656 O O . VAL A 1 83 ? -8.707 6.967 -15.135 1.00 81.69 83 VAL A O 1
ATOM 659 N N . LYS A 1 84 ? -9.174 6.427 -17.249 1.00 82.75 84 LYS A N 1
ATOM 660 C CA . LYS A 1 84 ? -10.377 7.273 -17.314 1.00 82.75 84 LYS A CA 1
ATOM 661 C C . LYS A 1 84 ? -11.525 6.752 -16.450 1.00 82.75 84 LYS A C 1
ATOM 663 O O . LYS A 1 84 ? -12.362 7.539 -16.023 1.00 82.75 84 LYS A O 1
ATOM 668 N N . ARG A 1 85 ? -11.6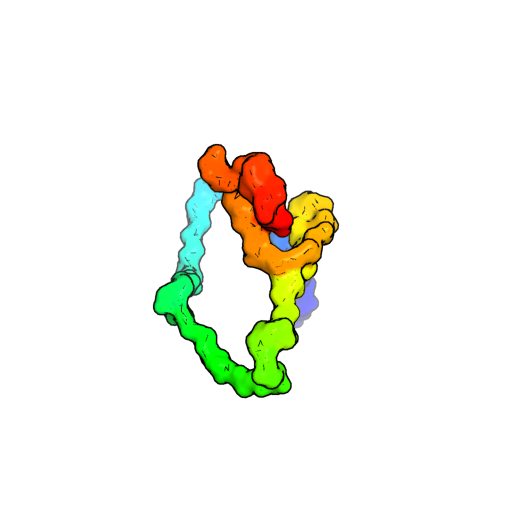10 5.434 -16.247 1.00 83.75 85 ARG A N 1
ATOM 669 C CA . ARG A 1 85 ? -12.679 4.795 -15.469 1.00 83.75 85 ARG A CA 1
ATOM 670 C C . ARG A 1 85 ? -12.372 4.769 -13.979 1.00 83.75 85 ARG A C 1
ATOM 672 O O . ARG A 1 85 ? -13.296 4.862 -13.179 1.00 83.75 85 ARG A O 1
ATOM 679 N N . TRP A 1 86 ? -11.105 4.617 -13.622 1.00 74.19 86 TRP A N 1
ATOM 680 C CA . TRP A 1 86 ? -10.666 4.602 -12.241 1.00 74.19 86 TRP A CA 1
ATOM 681 C C . TRP A 1 86 ? -9.413 5.459 -12.081 1.00 74.19 86 TRP A C 1
ATOM 683 O O . TRP A 1 86 ? -8.449 5.240 -12.818 1.00 74.19 86 TRP A O 1
ATOM 693 N N . PRO A 1 87 ? -9.375 6.372 -11.095 1.00 69.38 87 PRO A N 1
ATOM 694 C CA . PRO A 1 87 ? -8.185 7.150 -10.773 1.00 69.38 87 PRO A CA 1
ATOM 695 C C . PRO A 1 87 ? -7.152 6.270 -10.045 1.00 69.38 87 PRO A C 1
ATOM 697 O O . PRO A 1 87 ? 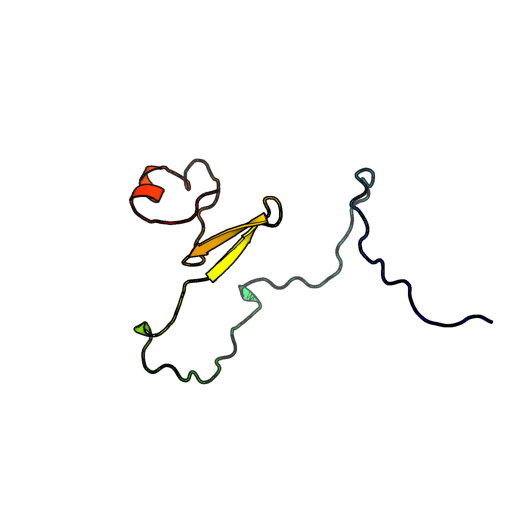-6.888 6.446 -8.859 1.00 69.38 87 PRO A O 1
ATOM 700 N N . LEU A 1 88 ? -6.624 5.250 -10.730 1.00 76.75 88 LEU A N 1
ATOM 701 C CA . LEU A 1 88 ? -5.492 4.456 -10.257 1.00 76.75 88 LEU A CA 1
ATOM 702 C C . LEU A 1 88 ? -4.211 5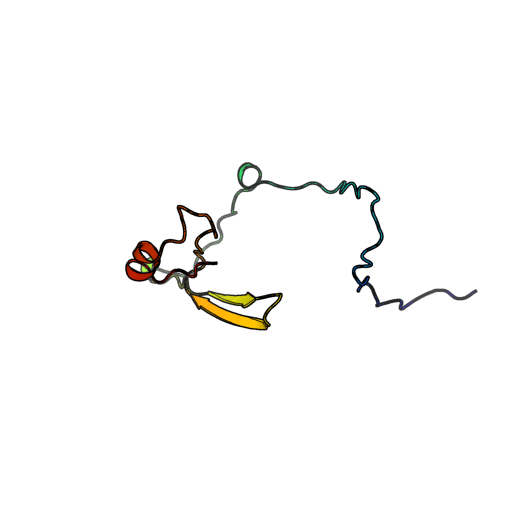.114 -10.740 1.00 76.75 88 LEU A C 1
ATOM 704 O O . LEU A 1 88 ? -4.149 5.654 -11.847 1.00 76.75 88 LEU A O 1
ATOM 708 N N . LEU A 1 89 ? -3.164 4.974 -9.940 1.00 74.94 89 LEU A N 1
ATOM 709 C CA . LEU A 1 89 ? -1.819 5.158 -10.445 1.00 74.94 89 LEU A CA 1
ATOM 710 C C . LEU A 1 89 ? -1.521 4.041 -11.465 1.00 74.94 89 LEU A C 1
ATOM 712 O O . LEU A 1 89 ? -1.778 2.862 -11.203 1.00 74.94 89 LEU A O 1
ATOM 716 N N . VAL A 1 90 ? -0.985 4.414 -12.625 1.00 71.88 90 VAL A N 1
ATOM 717 C CA . VAL A 1 90 ? -0.507 3.487 -13.659 1.00 71.88 90 VAL A CA 1
ATOM 718 C C . VAL A 1 90 ? 0.968 3.777 -13.902 1.00 71.88 90 VAL A C 1
ATOM 720 O O . VAL A 1 90 ? 1.342 4.945 -14.024 1.00 71.88 90 VAL A O 1
ATOM 723 N N . PHE A 1 91 ? 1.782 2.721 -13.906 1.00 64.19 91 PHE A N 1
ATOM 724 C CA . PHE A 1 91 ? 3.214 2.774 -14.210 1.00 64.19 91 PHE A CA 1
ATOM 725 C C . PHE A 1 91 ? 3.505 2.653 -15.703 1.00 64.19 91 PHE A C 1
ATOM 727 O O . PHE A 1 91 ? 2.673 2.063 -16.424 1.00 64.19 91 PHE A O 1
#

pLDDT: mean 77.8, std 20.42, range [31.91, 96.25]

Mean predicted aligned error: 12.89 Å

Solvent-accessible surface area (backbone atoms only — not comparable to full-atom values): 6670 Å² total; per-residue (Å²): 141,87,82,87,89,83,86,89,66,90,72,78,72,86,70,95,83,66,92,66,88,78,82,79,86,71,90,81,82,55,80,88,79,56,78,86,79,88,69,92,73,89,70,92,52,83,86,75,61,84,60,66,45,78,45,71,42,91,86,78,69,49,74,49,76,40,59,94,54,69,45,58,71,43,98,88,62,51,42,72,70,50,48,75,74,40,94,50,56,64,94

Secondary structure (DSSP, 8-state):
---------------S---S-----SPPPPTTS--PPP-----S-GGG----EEEE-TTT--EEEE-S-EE---TTTS-HHHHHHS--EE-

Foldseek 3Di:
DDDDDDPPDPPPDPDVPDPDDDDDPDDDDDPVRDDDDDDDDPDPDPVVDDQKDWDQDPPPRDIDIDRPDEWEPDPPTQDPVVCVVDVHHYD

Sequence (91 aa):
MITSLELCSHIHAINPKNSHMRIEEDLKLGFKDVLIRPKRSTLKSRSDVELEREFTFKHSGLTWSGVPIIAANMDTVGTFSMVKRWPLLVF

Nearest PDB structures (foldseek):
  2bwg-assembly1_C  TM=7.940E-01  e=9.207E-05  Homo sapiens
  2c6q-assembly1_D  TM=8.097E-01  e=1.481E-04  Homo sapiens
  2bwg-assembly1_D  TM=7.921E-01  e=1.697E-04  Homo sapiens

InterPro domains:
  IPR013785 Aldolase-type TIM barrel [G3DSA:3.20.20.70] (20-87)
  IPR050139 Guanosine monophosphate reductase [PTHR43170] (22-84)

Radius of gyration: 21.58 Å; Cα contacts (8 Å, |Δi|>4): 53; chains: 1; bounding box: 63×31×45 Å